Protein AF-A0A178WA47-F1 (afdb_monomer)

Organism: Arabidopsis thaliana (NCBI:txid3702)

Solvent-accessible surface area (backbone atoms only — not comparable to full-atom values): 4447 Å² total; per-residue (Å²): 111,68,72,63,51,54,40,48,75,71,69,48,86,40,75,42,66,75,76,83,57,68,91,81,37,99,36,71,66,56,44,48,53,60,50,57,75,49,51,92,73,38,80,40,76,60,76,52,71,72,52,47,28,66,71,67,74,40,89,68,89,49,70,69,56,62,73,71,112

Foldseek 3Di:
DVVLVVCVVVVHAFEDELVDDQVVDPHLVRSLVVSVVCVVSHPYYDADLVRLCSNQVDNDDDPVSVVVD

InterPro domains:
  IPR011611 Carbohydrate kinase PfkB [PF00294] (4-63)
  IPR029056 Ribokinase-like [G3DSA:3.40.1190.20] (1-69)
  IPR029056 Ribokinase-like [SSF53613] (2-66)
  IPR050306 PfkB Carbohydrate Kinase [PTHR43085] (1-6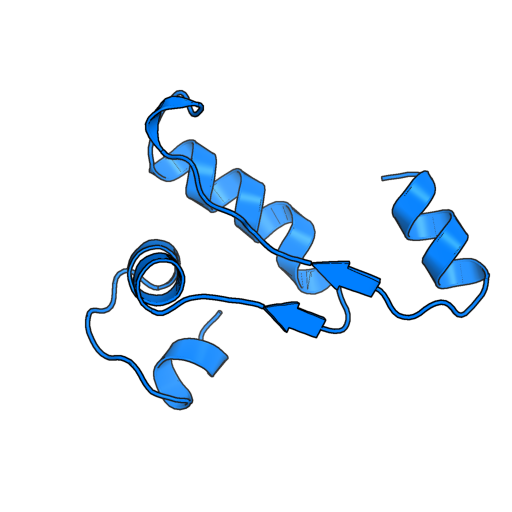7)

pLDDT: mean 96.06, std 3.36, range [73.44, 98.31]

Nearest PDB structures (foldseek):
  4du5-assembly1_A  TM=8.491E-01  e=1.257E-03  Polaromonas sp. JS666
  4du5-assembly2_C  TM=8.522E-01  e=1.757E-03  Polaromonas sp. JS666
  4du5-assembly1_D  TM=8.455E-01  e=5.869E-03  Polaromonas sp. JS666
  3lhx-assembly1_A  TM=8.012E-01  e=9.786E-02  Shigella flexneri
  3lhx-assembly1_B  TM=8.081E-01  e=1.046E-01  Shigella flexneri

Structure (mmCIF, N/CA/C/O backbone):
data_AF-A0A178WA47-F1
#
_entry.id   AF-A0A178WA47-F1
#
loop_
_atom_site.group_PDB
_atom_site.id
_atom_site.type_symbol
_atom_site.label_atom_id
_atom_site.label_alt_id
_atom_site.label_comp_id
_atom_site.label_asym_id
_atom_site.label_entity_id
_atom_site.label_seq_id
_atom_site.pdbx_PDB_ins_code
_atom_site.Cartn_x
_atom_site.Cartn_y
_atom_site.Cartn_z
_atom_site.occupancy
_atom_site.B_iso_or_equiv
_atom_site.auth_seq_id
_atom_site.auth_comp_id
_atom_site.auth_asym_id
_atom_site.auth_atom_id
_atom_site.pdbx_PDB_model_num
ATOM 1 N N . MET A 1 1 ? -1.268 13.182 10.852 1.00 73.44 1 MET A N 1
ATOM 2 C CA . MET A 1 1 ? -2.031 11.973 11.230 1.00 73.44 1 MET A CA 1
ATOM 3 C C . MET A 1 1 ? -3.195 12.230 12.188 1.00 73.44 1 MET A C 1
ATOM 5 O O . MET A 1 1 ? -4.006 11.331 12.344 1.00 73.44 1 MET A O 1
ATOM 9 N N . LYS A 1 2 ? -3.369 13.452 12.715 1.00 89.06 2 LYS A N 1
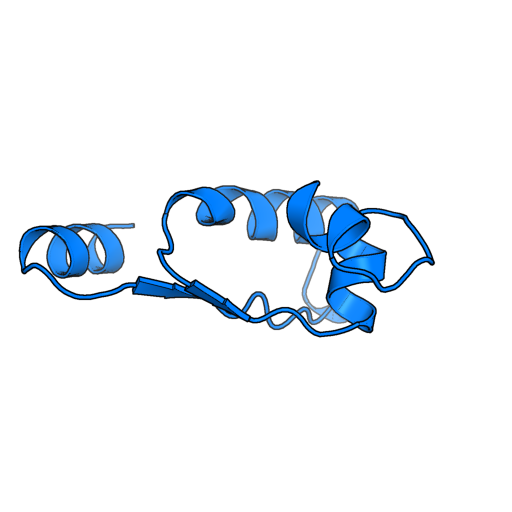ATOM 10 C CA . LYS A 1 2 ? -4.419 13.800 13.687 1.00 89.06 2 LYS A CA 1
ATOM 11 C C . LYS A 1 2 ? -5.833 13.272 13.374 1.00 89.06 2 LYS A C 1
ATOM 13 O O . LYS A 1 2 ? -6.454 12.680 14.240 1.00 89.06 2 LYS A O 1
ATOM 18 N N . ALA A 1 3 ? -6.324 13.422 12.140 1.00 91.75 3 ALA A N 1
ATOM 19 C CA . ALA A 1 3 ? -7.672 12.959 11.781 1.00 91.75 3 ALA A CA 1
ATOM 20 C C . ALA A 1 3 ? -7.838 11.428 11.875 1.00 91.75 3 ALA A C 1
ATOM 22 O O . ALA A 1 3 ? -8.866 10.939 12.332 1.00 91.75 3 ALA A O 1
ATOM 23 N N . THR A 1 4 ? -6.824 10.670 11.453 1.00 91.56 4 THR A N 1
ATOM 24 C CA . THR A 1 4 ? -6.822 9.201 11.513 1.00 91.56 4 THR A CA 1
ATOM 25 C C . THR A 1 4 ? -6.762 8.706 12.958 1.00 91.56 4 THR A C 1
ATOM 27 O O . THR A 1 4 ? -7.443 7.749 13.306 1.00 91.56 4 THR A O 1
ATOM 30 N N . GLU A 1 5 ? -5.972 9.376 13.799 1.00 92.25 5 GLU A N 1
ATOM 31 C CA . GLU A 1 5 ? -5.849 9.079 15.232 1.00 92.25 5 GLU A CA 1
ATOM 32 C C . GLU A 1 5 ? -7.176 9.327 15.962 1.00 92.25 5 GLU A C 1
ATOM 34 O O . GLU A 1 5 ? -7.689 8.416 16.606 1.00 92.25 5 GLU A O 1
ATOM 39 N N . GLU A 1 6 ? -7.788 10.500 15.771 1.00 96.38 6 GLU A N 1
ATOM 40 C CA . GLU A 1 6 ? -9.087 10.843 16.370 1.00 96.38 6 GLU A CA 1
ATOM 41 C C . GLU A 1 6 ? -10.198 9.871 15.936 1.00 96.38 6 GLU A C 1
ATOM 43 O O . GLU A 1 6 ? -11.012 9.444 16.754 1.00 96.38 6 GLU A O 1
ATOM 48 N N . ALA A 1 7 ? -10.218 9.471 14.660 1.00 95.56 7 ALA A N 1
ATOM 49 C CA . ALA A 1 7 ? -11.176 8.487 14.163 1.00 95.56 7 ALA A CA 1
ATOM 50 C C . ALA A 1 7 ? -10.978 7.110 14.821 1.00 95.56 7 ALA A C 1
ATOM 52 O O . ALA A 1 7 ? -11.957 6.481 15.230 1.00 95.56 7 ALA A O 1
ATOM 53 N N . LYS A 1 8 ? -9.726 6.661 14.981 1.00 93.44 8 LYS A N 1
ATOM 54 C CA . LYS A 1 8 ? -9.410 5.392 15.653 1.00 93.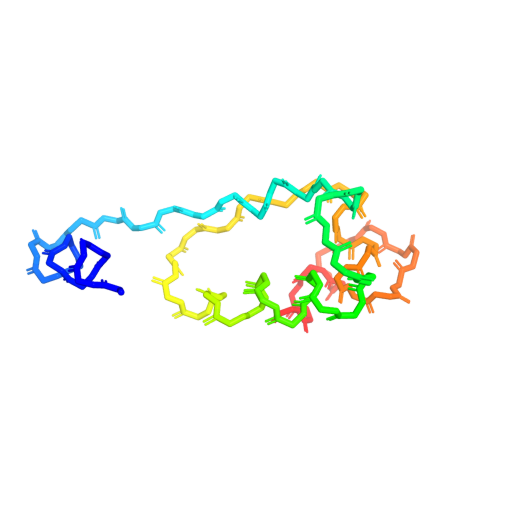44 8 LYS A CA 1
ATOM 55 C C . LYS A 1 8 ? -9.806 5.414 17.128 1.00 93.44 8 LYS A C 1
ATOM 57 O O . LYS A 1 8 ? -10.400 4.455 17.612 1.00 93.44 8 LYS A O 1
ATOM 62 N N . GLU A 1 9 ? -9.523 6.508 17.834 1.00 95.69 9 GLU A N 1
ATOM 63 C CA . GLU A 1 9 ? -9.912 6.695 19.240 1.00 95.69 9 GLU A CA 1
ATOM 64 C C . GLU A 1 9 ? -11.435 6.704 19.425 1.00 95.69 9 GLU A C 1
ATOM 66 O O . GLU A 1 9 ? -11.944 6.189 20.419 1.00 95.69 9 GLU A O 1
ATOM 71 N N . ALA A 1 10 ? -12.174 7.217 18.438 1.00 97.25 10 ALA A N 1
ATOM 72 C CA . ALA A 1 10 ? -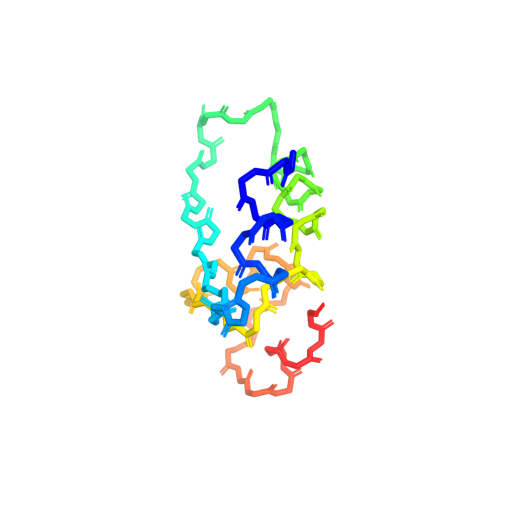13.634 7.167 18.403 1.00 97.25 10 ALA A CA 1
ATOM 73 C C . ALA A 1 10 ? -14.206 5.777 18.039 1.00 97.25 10 ALA A C 1
ATOM 75 O O . ALA A 1 10 ? -15.425 5.621 17.956 1.00 97.25 10 ALA A 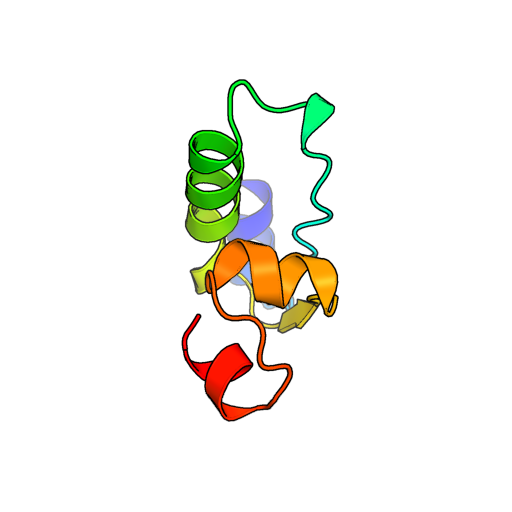O 1
ATOM 76 N N . GLY A 1 11 ? -13.353 4.770 17.819 1.00 96.81 11 GLY A N 1
ATOM 77 C CA . GLY A 1 11 ? -13.751 3.406 17.467 1.00 96.81 11 GLY A CA 1
ATOM 78 C C . GLY A 1 11 ? -14.173 3.230 16.007 1.00 96.81 11 GLY A C 1
ATOM 79 O O . GLY A 1 11 ? -14.860 2.259 15.689 1.00 96.81 11 GLY A O 1
ATOM 80 N N . ALA A 1 12 ? -13.804 4.157 15.118 1.00 97.56 12 ALA A N 1
ATOM 81 C CA . ALA A 1 12 ? -14.048 3.999 13.691 1.00 97.56 12 ALA A CA 1
ATOM 82 C C . ALA A 1 12 ? -13.104 2.953 13.080 1.00 97.56 12 ALA A C 1
ATOM 84 O O . ALA A 1 12 ? -11.939 2.854 13.461 1.00 97.56 12 ALA A O 1
ATOM 85 N N . LEU A 1 13 ? -13.608 2.230 12.076 1.00 96.94 13 LEU A N 1
ATOM 86 C CA . LEU A 1 13 ? -12.772 1.446 11.170 1.00 96.94 13 LEU A CA 1
ATOM 87 C C . LEU A 1 13 ? -12.072 2.376 10.181 1.00 96.94 13 LEU A C 1
ATOM 89 O O . LEU A 1 13 ? -12.693 3.272 9.603 1.00 96.94 13 LEU A O 1
ATOM 93 N N . LEU A 1 14 ? -10.791 2.126 9.952 1.00 97.12 14 LEU A N 1
ATOM 94 C CA . LEU A 1 14 ? -9.958 2.888 9.040 1.00 97.12 14 LEU A CA 1
ATOM 95 C C . LEU A 1 14 ? -9.715 2.088 7.763 1.00 97.12 14 LEU A C 1
ATOM 97 O O . LEU A 1 14 ? -9.090 1.032 7.785 1.00 97.12 14 LEU A O 1
ATOM 101 N N . SER A 1 15 ? -10.176 2.612 6.631 1.00 97.12 15 SER A N 1
ATOM 102 C CA . SER A 1 15 ? -9.858 2.063 5.311 1.00 97.12 15 SER A CA 1
ATOM 103 C C . SER A 1 15 ? -8.843 2.936 4.580 1.00 97.12 15 SER A C 1
ATOM 105 O O . SER A 1 15 ? -8.957 4.164 4.620 1.00 97.12 15 SER A O 1
ATOM 107 N N . TYR A 1 16 ? -7.919 2.321 3.849 1.00 96.69 16 TYR A N 1
ATOM 108 C CA . TYR A 1 16 ? -6.929 3.009 3.025 1.00 96.69 16 TYR A CA 1
ATOM 109 C C . TYR A 1 16 ? -6.935 2.488 1.581 1.00 96.69 16 TYR A C 1
ATOM 111 O O . TYR A 1 16 ? -7.014 1.288 1.332 1.00 96.69 16 TYR A O 1
ATOM 119 N N . ASP A 1 17 ? -6.866 3.418 0.632 1.00 97.62 17 ASP A N 1
ATOM 120 C CA . ASP A 1 17 ? -6.679 3.165 -0.798 1.00 97.62 17 ASP A CA 1
ATOM 121 C C . ASP A 1 17 ? -5.398 3.918 -1.207 1.00 97.62 17 ASP A C 1
ATOM 123 O O . ASP A 1 17 ? -5.401 5.157 -1.165 1.00 97.62 17 ASP A O 1
ATOM 127 N N . PRO A 1 18 ? -4.291 3.215 -1.529 1.00 96.56 18 PRO A N 1
ATOM 128 C CA . PRO A 1 18 ? -3.041 3.840 -1.957 1.00 96.56 18 PRO A CA 1
ATOM 129 C C . PRO A 1 18 ? -3.209 4.771 -3.155 1.00 96.56 18 PRO A C 1
ATOM 131 O O . PRO A 1 18 ? -2.512 5.785 -3.247 1.00 96.56 18 PRO A O 1
ATOM 134 N N . ASN A 1 19 ? -4.147 4.426 -4.043 1.00 96.81 19 ASN A N 1
ATOM 135 C CA . ASN A 1 19 ? -4.542 5.165 -5.227 1.00 96.81 19 ASN A CA 1
ATOM 136 C C . ASN A 1 19 ? -3.340 5.740 -5.997 1.00 96.81 19 ASN A C 1
ATOM 138 O O . ASN A 1 19 ? -3.268 6.948 -6.258 1.00 96.81 19 ASN A O 1
ATOM 142 N N . LEU A 1 20 ? -2.375 4.879 -6.340 1.00 97.38 20 LEU A N 1
ATOM 143 C CA . LEU A 1 20 ? -1.090 5.288 -6.907 1.00 97.38 20 LEU A CA 1
ATOM 144 C C . LEU A 1 20 ? -1.284 6.120 -8.187 1.00 97.38 20 LEU A C 1
ATOM 146 O O . LEU A 1 20 ? -2.011 5.757 -9.115 1.00 97.38 20 LEU A O 1
ATOM 150 N N . ARG A 1 21 ? -0.604 7.266 -8.244 1.00 97.00 21 ARG A N 1
ATOM 151 C CA . ARG A 1 21 ? -0.495 8.139 -9.421 1.00 97.00 21 ARG A CA 1
ATOM 152 C C . ARG A 1 21 ? 0.967 8.514 -9.602 1.00 97.00 21 ARG A C 1
ATOM 154 O O . ARG A 1 21 ? 1.383 9.589 -9.183 1.00 97.00 21 ARG A O 1
ATOM 161 N N . GLU A 1 22 ? 1.747 7.612 -10.194 1.00 94.50 22 GLU A N 1
ATOM 162 C CA . GLU A 1 22 ? 3.207 7.748 -10.331 1.00 94.50 22 GLU A CA 1
ATOM 163 C C . GLU A 1 22 ? 3.685 9.139 -10.797 1.00 94.50 22 GLU A C 1
ATOM 165 O O . GLU A 1 22 ? 4.615 9.655 -10.180 1.00 94.50 22 GLU A O 1
ATOM 170 N N . PRO A 1 23 ? 3.041 9.822 -11.773 1.00 97.06 23 PRO A N 1
ATOM 171 C CA . PRO A 1 23 ? 3.489 11.146 -12.220 1.00 97.06 23 PRO A CA 1
ATOM 172 C C . PRO A 1 23 ? 3.416 12.263 -11.168 1.00 97.06 23 PRO A C 1
ATOM 174 O O . PRO A 1 23 ? 3.962 13.339 -11.394 1.00 97.06 23 PRO A O 1
ATOM 177 N N . LEU A 1 24 ? 2.714 12.051 -10.049 1.00 97.69 24 LEU A N 1
ATOM 178 C CA . LEU A 1 24 ? 2.616 13.025 -8.956 1.00 97.69 24 LEU A CA 1
ATOM 179 C C . LEU A 1 24 ? 3.772 12.920 -7.954 1.00 97.69 24 LEU A C 1
ATOM 181 O O . LEU A 1 24 ? 3.881 13.764 -7.066 1.00 97.69 24 LEU A O 1
ATOM 185 N N . TRP A 1 25 ? 4.621 11.900 -8.080 1.00 97.69 25 TRP A N 1
ATOM 186 C CA . TRP A 1 25 ? 5.705 11.636 -7.145 1.00 97.69 25 TRP A CA 1
ATOM 187 C C . TRP A 1 25 ? 7.069 12.003 -7.737 1.00 97.69 25 TRP A C 1
ATOM 189 O O . TRP A 1 25 ? 7.282 11.843 -8.939 1.00 97.69 25 TRP A O 1
ATOM 199 N N . PRO A 1 26 ? 8.038 12.433 -6.906 1.00 98.31 26 PRO A N 1
ATOM 200 C CA . PRO A 1 26 ? 9.407 12.683 -7.364 1.00 98.31 26 PRO A CA 1
ATOM 201 C C . PRO A 1 26 ? 10.086 11.441 -7.954 1.00 98.31 26 PRO A C 1
ATOM 203 O O . PRO A 1 26 ? 10.960 11.556 -8.811 1.00 98.31 26 PRO A O 1
ATOM 206 N N . SER A 1 27 ? 9.711 10.252 -7.474 1.00 98.31 27 SER A N 1
ATOM 207 C CA . SER A 1 27 ? 10.153 8.967 -8.011 1.00 98.31 27 SER A CA 1
ATOM 208 C C . SER A 1 27 ? 9.200 7.835 -7.596 1.00 98.31 27 SER A C 1
ATOM 210 O O . SER A 1 27 ? 8.479 7.987 -6.603 1.00 98.31 27 SER A O 1
ATOM 212 N N . PRO A 1 28 ? 9.234 6.679 -8.286 1.00 97.75 28 PRO A N 1
ATOM 213 C CA . PRO A 1 28 ? 8.534 5.469 -7.851 1.00 97.75 28 PRO A CA 1
ATOM 214 C C . PRO A 1 28 ? 8.904 5.025 -6.427 1.00 97.75 28 PRO A C 1
ATOM 216 O O . PRO A 1 28 ? 8.047 4.581 -5.668 1.00 97.75 28 PRO A O 1
ATOM 219 N N . GLU A 1 29 ? 10.170 5.190 -6.031 1.00 98.06 29 GLU A N 1
ATOM 220 C CA . GLU A 1 29 ? 10.629 4.787 -4.697 1.00 98.06 29 GLU A CA 1
ATOM 221 C C . GLU A 1 29 ? 10.064 5.677 -3.592 1.00 98.06 29 GLU A C 1
ATOM 223 O O . GLU A 1 29 ? 9.656 5.184 -2.537 1.00 98.06 29 GLU A O 1
ATOM 228 N N . GLU A 1 30 ? 9.985 6.982 -3.856 1.00 98.12 30 GLU A N 1
ATOM 229 C CA . GLU A 1 30 ? 9.342 7.930 -2.950 1.00 98.12 30 GLU A CA 1
ATOM 230 C C . GLU A 1 30 ? 7.851 7.598 -2.816 1.00 98.12 30 GLU A C 1
ATOM 232 O O . GLU A 1 30 ? 7.346 7.498 -1.702 1.00 98.12 30 GLU A O 1
ATOM 237 N N . ALA A 1 31 ? 7.165 7.325 -3.933 1.00 98.19 31 ALA A N 1
ATOM 238 C CA . ALA A 1 31 ? 5.760 6.918 -3.920 1.00 98.19 31 ALA A CA 1
ATOM 239 C C . ALA A 1 31 ? 5.537 5.678 -3.044 1.00 98.19 31 ALA A C 1
ATOM 241 O O . ALA A 1 31 ? 4.692 5.690 -2.149 1.00 98.19 31 ALA A O 1
ATOM 242 N N . ARG A 1 32 ? 6.336 4.624 -3.257 1.00 97.94 32 ARG A N 1
ATOM 243 C CA . ARG A 1 32 ? 6.256 3.381 -2.483 1.00 97.94 32 ARG A CA 1
ATOM 244 C C . ARG A 1 32 ? 6.523 3.624 -0.997 1.00 97.94 32 ARG A C 1
ATOM 246 O O . ARG A 1 32 ? 5.762 3.150 -0.161 1.00 97.94 32 ARG A O 1
ATOM 253 N N . THR A 1 33 ? 7.571 4.376 -0.663 1.00 97.88 33 THR A N 1
ATOM 254 C CA . THR A 1 33 ? 7.932 4.689 0.731 1.00 97.88 33 THR A CA 1
ATOM 255 C C . THR A 1 33 ? 6.798 5.417 1.448 1.00 97.88 33 THR A C 1
ATOM 257 O O . THR A 1 33 ? 6.437 5.064 2.571 1.00 97.88 33 THR A O 1
ATOM 260 N N . GLN A 1 34 ? 6.197 6.407 0.789 1.00 96.88 34 GLN A N 1
ATOM 261 C CA . GLN A 1 34 ? 5.134 7.219 1.372 1.00 96.88 34 GLN A CA 1
ATOM 262 C C . GLN A 1 34 ? 3.822 6.436 1.504 1.00 96.88 34 GLN A C 1
ATOM 264 O O . GLN A 1 34 ? 3.185 6.522 2.553 1.00 96.88 34 GLN A O 1
ATOM 269 N N . ILE A 1 35 ? 3.462 5.609 0.515 1.00 97.25 35 ILE A N 1
ATOM 270 C CA . ILE A 1 35 ? 2.316 4.687 0.604 1.00 97.25 35 ILE A CA 1
ATOM 271 C C . ILE A 1 35 ? 2.482 3.728 1.792 1.00 97.25 35 ILE A C 1
ATOM 273 O O . ILE A 1 35 ? 1.594 3.631 2.641 1.00 97.25 35 ILE A O 1
ATOM 277 N N . MET A 1 36 ? 3.643 3.072 1.911 1.00 97.12 36 MET A N 1
ATOM 278 C CA . MET A 1 36 ? 3.889 2.103 2.988 1.00 97.12 36 MET A CA 1
ATOM 279 C C . MET A 1 36 ? 3.962 2.758 4.379 1.00 97.12 36 MET A C 1
ATOM 281 O O . MET A 1 36 ? 3.692 2.108 5.382 1.00 97.12 36 MET A O 1
ATOM 285 N N . SER A 1 37 ? 4.250 4.061 4.479 1.00 95.62 37 SER A N 1
ATOM 286 C CA . SER A 1 37 ? 4.309 4.774 5.770 1.00 95.62 37 SER A CA 1
ATOM 287 C C . SER A 1 37 ? 2.966 4.861 6.526 1.00 95.62 37 SER A C 1
ATOM 289 O O . SER A 1 37 ? 2.926 5.195 7.721 1.00 95.62 37 SER A O 1
ATOM 291 N N . ILE A 1 38 ? 1.855 4.598 5.830 1.00 91.81 38 ILE A N 1
ATOM 292 C CA . ILE A 1 38 ? 0.489 4.604 6.373 1.00 91.81 38 ILE A CA 1
ATOM 293 C C . ILE A 1 38 ? -0.056 3.173 6.531 1.00 91.81 38 ILE A C 1
ATOM 295 O O . ILE A 1 38 ? -1.063 3.000 7.212 1.00 91.81 38 ILE A O 1
ATOM 299 N N . TRP A 1 39 ? 0.627 2.163 5.980 1.00 95.44 39 TRP A N 1
ATOM 300 C CA . TRP A 1 39 ? 0.131 0.788 5.832 1.00 95.44 39 TRP A CA 1
ATOM 301 C C . TRP A 1 39 ? -0.431 0.213 7.140 1.00 95.44 39 TRP A C 1
ATOM 303 O O . TRP A 1 39 ? -1.624 -0.061 7.231 1.00 95.44 39 TRP A O 1
ATOM 313 N N . ASP A 1 40 ? 0.369 0.212 8.209 1.00 92.88 40 ASP A N 1
ATOM 314 C CA . ASP A 1 40 ? 0.002 -0.365 9.517 1.00 92.88 40 ASP A CA 1
ATOM 315 C C . ASP A 1 40 ? -1.051 0.432 10.311 1.00 92.88 40 ASP A C 1
ATOM 317 O O . ASP A 1 40 ? -1.352 0.131 11.471 1.00 92.88 40 ASP A O 1
ATOM 321 N N . LYS A 1 41 ? -1.584 1.516 9.741 1.00 91.81 41 LYS A N 1
ATOM 322 C CA . LYS A 1 41 ? -2.542 2.399 10.423 1.00 91.81 41 LYS A CA 1
ATOM 323 C C . LYS A 1 41 ? -3.978 2.162 9.986 1.00 91.81 41 LYS A C 1
ATOM 325 O O . LYS A 1 41 ? -4.875 2.628 10.685 1.00 91.81 41 LYS A O 1
ATOM 330 N N . ALA A 1 42 ? -4.190 1.477 8.867 1.00 95.25 42 ALA A N 1
ATOM 331 C CA . ALA A 1 42 ? -5.509 1.114 8.375 1.00 95.25 42 ALA A CA 1
ATOM 332 C C . ALA A 1 42 ? -5.883 -0.307 8.810 1.00 95.25 42 ALA A C 1
ATOM 334 O O . ALA A 1 42 ? -5.029 -1.179 8.920 1.00 95.25 42 ALA A O 1
ATOM 335 N N . ASP A 1 43 ? -7.172 -0.539 9.032 1.00 96.56 43 ASP A N 1
ATOM 336 C CA . ASP A 1 43 ? -7.724 -1.866 9.311 1.00 96.56 43 ASP A CA 1
ATOM 337 C C . ASP A 1 43 ? -8.016 -2.631 8.012 1.00 96.56 43 ASP A C 1
ATOM 339 O O . ASP A 1 43 ? -7.996 -3.858 7.978 1.00 96.56 43 ASP A O 1
ATOM 343 N N . ILE A 1 44 ? -8.316 -1.899 6.935 1.00 97.06 44 ILE A N 1
ATOM 344 C CA . ILE A 1 44 ? -8.619 -2.454 5.616 1.00 97.06 44 ILE A CA 1
ATOM 345 C C . ILE A 1 44 ? -7.838 -1.666 4.574 1.00 97.06 44 ILE A C 1
ATOM 347 O O . ILE A 1 44 ? -7.956 -0.442 4.502 1.00 97.06 44 ILE A O 1
ATOM 351 N N . ILE A 1 45 ? -7.094 -2.364 3.723 1.00 97.62 45 ILE A N 1
ATOM 352 C CA . ILE A 1 45 ? -6.389 -1.754 2.597 1.00 97.62 45 ILE A CA 1
ATOM 353 C C . ILE A 1 45 ? -6.935 -2.351 1.310 1.00 97.62 45 ILE A C 1
ATOM 355 O O . ILE A 1 45 ? -7.008 -3.569 1.156 1.00 97.62 45 ILE A O 1
ATOM 359 N N . LYS A 1 46 ? -7.349 -1.486 0.387 1.00 97.38 46 LYS A N 1
ATOM 360 C CA . LYS A 1 46 ? -7.794 -1.890 -0.943 1.00 97.38 46 LYS A CA 1
ATOM 361 C C . LYS A 1 46 ? -6.646 -1.664 -1.919 1.00 97.38 46 LYS A C 1
ATOM 363 O O . LYS A 1 46 ? -6.215 -0.532 -2.094 1.00 97.38 46 LYS A O 1
ATOM 368 N N . VAL A 1 47 ? -6.199 -2.733 -2.565 1.00 97.00 47 VAL A N 1
ATOM 369 C CA . VAL A 1 47 ? -5.079 -2.716 -3.513 1.00 97.00 47 VAL A CA 1
ATOM 370 C C . VAL A 1 47 ? -5.559 -3.303 -4.839 1.00 97.00 47 VAL A C 1
ATOM 372 O O . VAL A 1 47 ? -6.277 -4.302 -4.846 1.00 97.00 47 VAL A O 1
ATOM 375 N N . SER A 1 48 ? -5.220 -2.664 -5.958 1.00 97.50 48 SER A N 1
ATOM 376 C CA . SER A 1 48 ? -5.406 -3.236 -7.300 1.00 97.50 48 SER A CA 1
ATOM 377 C C . SER A 1 48 ? -4.214 -4.098 -7.719 1.00 97.50 48 SER A C 1
ATOM 379 O O . SER A 1 48 ? -3.128 -3.937 -7.176 1.00 97.50 48 SER A O 1
ATOM 381 N N . ASP A 1 49 ? -4.367 -4.952 -8.734 1.00 97.75 49 ASP A N 1
ATOM 382 C CA . ASP A 1 49 ? -3.271 -5.798 -9.237 1.00 97.75 49 ASP A CA 1
ATOM 383 C C . ASP A 1 49 ? -2.020 -4.978 -9.604 1.00 97.75 49 ASP A C 1
ATOM 385 O O . ASP A 1 49 ? -0.911 -5.319 -9.209 1.00 97.75 49 ASP A O 1
ATOM 389 N N . VAL A 1 50 ? -2.199 -3.833 -10.276 1.00 97.12 50 VAL A N 1
ATOM 390 C CA . VAL A 1 50 ? -1.094 -2.929 -10.655 1.00 97.12 50 VAL A CA 1
ATOM 391 C C . VAL A 1 50 ? -0.371 -2.376 -9.425 1.00 97.12 50 VAL A C 1
ATOM 393 O O . VAL A 1 50 ? 0.854 -2.270 -9.411 1.00 97.12 50 VAL A O 1
ATOM 396 N N . GLU A 1 51 ? -1.117 -2.020 -8.381 1.00 97.69 51 GLU A N 1
ATOM 397 C CA . GLU A 1 51 ? -0.532 -1.537 -7.131 1.00 97.69 51 GLU A CA 1
ATOM 398 C C . GLU A 1 51 ? 0.137 -2.671 -6.357 1.00 97.69 51 GLU A C 1
ATOM 400 O O . GLU A 1 51 ? 1.199 -2.456 -5.778 1.00 97.69 51 GLU A O 1
ATOM 405 N N . LEU A 1 52 ? -0.425 -3.881 -6.385 1.00 97.75 52 LEU A N 1
ATOM 406 C CA . LEU A 1 52 ? 0.183 -5.051 -5.768 1.00 97.75 52 LEU A CA 1
ATOM 407 C C . LEU A 1 52 ? 1.544 -5.338 -6.408 1.00 97.75 52 LEU A C 1
ATOM 409 O O . LEU A 1 52 ? 2.529 -5.480 -5.680 1.00 97.75 52 LEU A O 1
ATOM 413 N N . GLU A 1 53 ? 1.634 -5.328 -7.743 1.00 97.81 53 GLU A N 1
ATOM 414 C CA . GLU A 1 53 ? 2.912 -5.505 -8.442 1.00 97.81 53 GLU A CA 1
ATOM 415 C C . GLU A 1 53 ? 3.917 -4.410 -8.081 1.00 97.81 53 GLU A C 1
ATOM 417 O O . GLU A 1 53 ? 5.083 -4.683 -7.782 1.00 97.81 53 GLU A O 1
ATOM 422 N N . PHE A 1 54 ? 3.463 -3.157 -8.073 1.00 97.94 54 PHE A N 1
ATOM 423 C CA . PHE A 1 54 ? 4.301 -2.006 -7.760 1.00 97.94 54 PHE A CA 1
ATOM 424 C C . PHE A 1 54 ? 4.869 -2.068 -6.333 1.00 97.94 54 PHE A C 1
ATOM 426 O O . PHE A 1 54 ? 6.063 -1.837 -6.113 1.00 97.94 54 PHE A O 1
ATOM 433 N N . LEU A 1 55 ? 4.023 -2.388 -5.351 1.00 97.56 55 LEU A N 1
ATOM 434 C CA . LEU A 1 55 ? 4.384 -2.374 -3.935 1.00 97.56 55 LEU A CA 1
ATOM 435 C C . LEU A 1 55 ? 5.230 -3.589 -3.544 1.00 97.56 55 LEU A C 1
ATOM 437 O O . LEU A 1 55 ? 6.194 -3.443 -2.786 1.00 97.56 55 LEU A O 1
ATOM 441 N N . THR A 1 56 ? 4.929 -4.770 -4.083 1.00 97.31 56 THR A N 1
ATOM 442 C CA . THR A 1 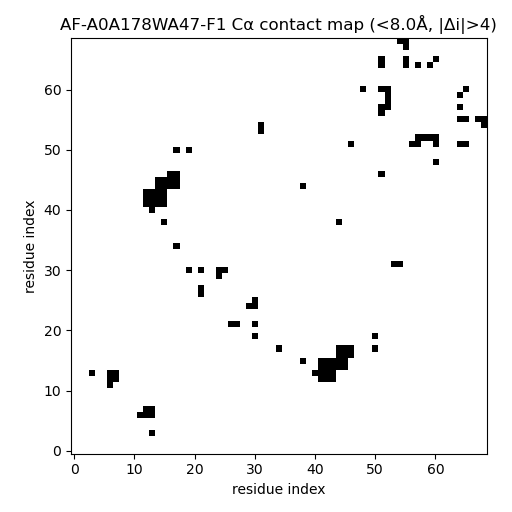56 ? 5.674 -6.007 -3.782 1.00 97.31 56 THR A CA 1
ATOM 443 C C . THR A 1 56 ? 6.919 -6.175 -4.645 1.00 97.31 56 THR A C 1
ATOM 445 O O . THR A 1 56 ? 7.823 -6.927 -4.282 1.00 97.31 56 THR A O 1
ATOM 448 N N . ARG A 1 5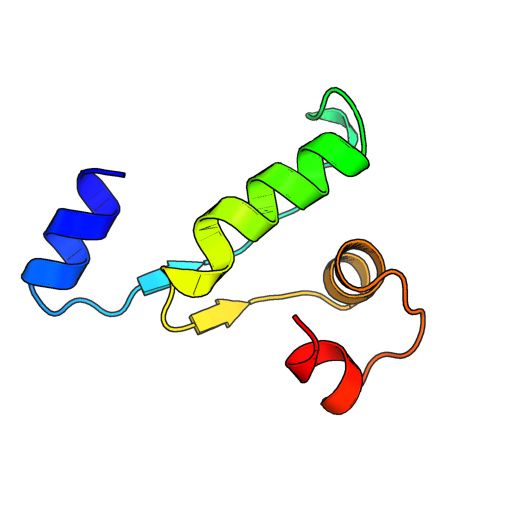7 ? 6.994 -5.466 -5.782 1.00 96.75 57 ARG A N 1
ATOM 449 C CA . ARG A 1 57 ? 7.975 -5.702 -6.855 1.00 96.75 57 ARG A CA 1
ATOM 450 C C . ARG A 1 57 ? 7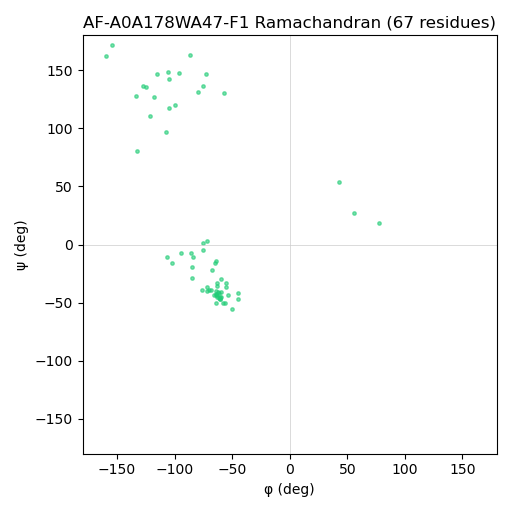.935 -7.146 -7.375 1.00 96.75 57 ARG A C 1
ATOM 452 O O . ARG A 1 57 ? 8.939 -7.661 -7.868 1.00 96.75 57 ARG A O 1
ATOM 459 N N . ASN A 1 58 ? 6.775 -7.786 -7.266 1.00 96.88 58 ASN A N 1
ATOM 460 C CA . ASN A 1 58 ? 6.487 -9.131 -7.740 1.00 96.88 58 ASN A CA 1
ATOM 461 C C . ASN A 1 58 ? 5.431 -9.052 -8.853 1.00 96.88 58 ASN A C 1
ATOM 463 O O . ASN A 1 58 ? 4.584 -8.175 -8.831 1.00 96.88 58 ASN A O 1
ATOM 467 N N . LYS A 1 59 ? 5.485 -9.944 -9.845 1.00 96.31 59 LYS A N 1
ATOM 468 C CA . LYS A 1 59 ? 4.488 -10.010 -10.932 1.00 96.31 59 LYS A CA 1
ATOM 469 C C . LYS A 1 59 ? 3.367 -11.014 -10.666 1.00 96.31 59 LYS A C 1
ATOM 471 O O . LYS A 1 59 ? 2.448 -11.133 -11.469 1.00 96.31 59 LYS A O 1
ATOM 476 N N . THR A 1 60 ? 3.485 -11.804 -9.604 1.00 97.75 60 THR A N 1
ATOM 477 C CA . THR A 1 60 ? 2.457 -12.771 -9.227 1.00 97.75 60 THR A CA 1
ATOM 478 C C . THR A 1 60 ? 1.326 -12.057 -8.495 1.00 97.75 60 THR A C 1
ATOM 480 O O . THR A 1 60 ? 1.576 -11.294 -7.568 1.00 97.75 60 THR A O 1
ATOM 483 N N . ILE A 1 61 ? 0.085 -12.316 -8.910 1.00 97.25 61 ILE A N 1
ATOM 484 C CA . ILE A 1 61 ? -1.124 -11.795 -8.266 1.00 97.25 61 ILE A CA 1
ATOM 485 C C . ILE A 1 61 ? -1.798 -12.950 -7.532 1.00 97.25 61 ILE A C 1
ATOM 487 O O . ILE A 1 61 ? -2.507 -13.754 -8.139 1.00 97.25 61 ILE A O 1
ATOM 491 N N . ASP A 1 62 ? -1.529 -13.057 -6.237 1.00 97.19 62 ASP A N 1
ATOM 492 C CA . ASP A 1 62 ? -2.115 -14.055 -5.350 1.00 97.19 62 ASP A CA 1
ATOM 493 C C . ASP A 1 62 ? -2.136 -13.575 -3.892 1.00 97.19 62 ASP A C 1
ATOM 495 O O . ASP A 1 62 ? -1.575 -12.531 -3.538 1.00 97.19 62 ASP A O 1
ATOM 499 N N . ASP A 1 63 ? -2.803 -14.358 -3.046 1.00 96.88 63 ASP A N 1
ATOM 500 C CA . ASP A 1 63 ? -2.935 -14.070 -1.621 1.00 96.88 63 ASP A CA 1
ATOM 501 C C . ASP A 1 63 ? -1.572 -14.075 -0.915 1.00 96.88 63 ASP A C 1
ATOM 503 O O . ASP A 1 63 ? -1.343 -13.261 -0.029 1.00 96.88 63 ASP A O 1
ATOM 507 N N . GLU A 1 64 ? -0.636 -14.945 -1.307 1.00 97.88 64 GLU A N 1
ATOM 508 C CA . GLU A 1 64 ? 0.703 -14.990 -0.702 1.00 97.88 64 GLU A CA 1
ATOM 509 C C . GLU A 1 64 ? 1.473 -13.687 -0.951 1.00 97.88 64 GLU A C 1
ATOM 511 O O . GLU A 1 64 ? 2.057 -13.113 -0.030 1.00 97.88 64 GLU A O 1
ATOM 516 N N . THR A 1 65 ? 1.411 -13.173 -2.179 1.00 97.38 65 THR A N 1
ATOM 517 C CA . THR A 1 65 ? 2.027 -11.904 -2.559 1.00 97.38 65 THR A CA 1
ATOM 518 C C . THR A 1 65 ? 1.353 -10.738 -1.837 1.00 97.38 65 THR A C 1
ATOM 520 O O . THR A 1 65 ? 2.049 -9.877 -1.299 1.00 97.38 65 THR A O 1
ATOM 523 N N . ALA A 1 66 ? 0.021 -10.726 -1.746 1.00 96.19 66 ALA A N 1
ATOM 524 C CA . ALA A 1 66 ? -0.718 -9.704 -1.003 1.00 96.19 66 ALA A CA 1
ATOM 525 C C . ALA A 1 66 ? -0.372 -9.695 0.492 1.00 96.19 66 ALA A C 1
ATOM 527 O O . ALA A 1 66 ? -0.160 -8.631 1.065 1.00 96.19 66 ALA A O 1
ATOM 528 N N . MET A 1 67 ? -0.242 -10.872 1.106 1.00 95.50 67 MET A N 1
ATOM 529 C CA . MET A 1 67 ? 0.087 -11.021 2.527 1.00 95.50 67 MET A CA 1
ATOM 530 C C . MET A 1 67 ? 1.563 -10.740 2.855 1.00 95.50 67 MET A C 1
ATOM 532 O O . MET A 1 67 ? 1.941 -10.771 4.025 1.00 95.50 67 MET A O 1
ATOM 536 N N . SER A 1 68 ? 2.405 -10.483 1.847 1.00 95.12 68 SER A N 1
ATOM 537 C CA . SER A 1 68 ? 3.811 -10.095 2.031 1.00 95.12 68 SER A CA 1
ATOM 538 C C . SER A 1 68 ? 4.024 -8.595 2.286 1.00 95.12 68 SER A C 1
ATOM 540 O O . S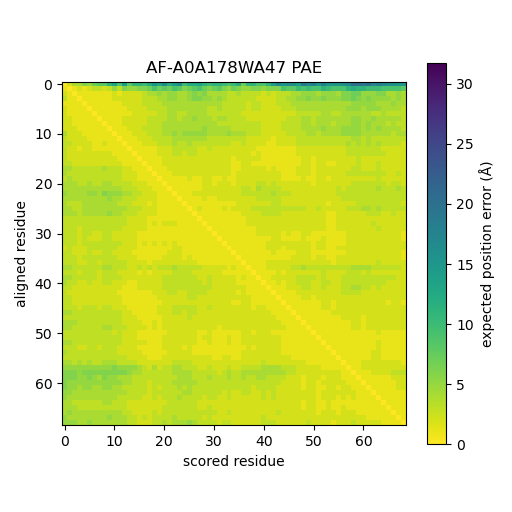ER A 1 68 ? 5.143 -8.201 2.629 1.00 95.12 68 SER A O 1
ATOM 542 N N . LEU A 1 69 ? 2.978 -7.776 2.096 1.00 93.25 69 LEU A N 1
ATOM 543 C CA . LEU A 1 69 ? 2.960 -6.326 2.340 1.00 93.25 69 LEU A CA 1
ATOM 544 C C . LEU A 1 69 ? 2.638 -5.988 3.794 1.00 93.25 69 LEU A C 1
ATOM 546 O O . LEU A 1 69 ? 3.358 -5.120 4.333 1.00 93.25 69 LEU A O 1
#

Radius of gyration: 13.18 Å; Cα contacts (8 Å, |Δi|>4): 62; chains: 1; bounding box: 25×29×32 Å

Secondary structure (DSSP, 8-state):
-HHHHHHHHTT---EE-----GGGSS-HHHHHHHHHTTGGG-SEE---HHHHHHHH-----SHHHHTT-

Sequence (69 aa):
MKATEEAKEAGALLSYDPNLREPLWPSPEEARTQIMSIWDKADIIKVSDVELEFLTRNKTIDDETAMSL

Mean predicted aligned error: 2.48 Å